Protein AF-A0A3C0HPP2-F1 (afdb_monomer_lite)

Radius of gyration: 11.7 Å; chains: 1; bounding box: 25×21×33 Å

Sequence (71 aa):
MLGPNVTPGEFGAVTRAIADIGANIDRIVRLSRYPVMSYELLVRTSEEQKLRRALLTAAATEPDLDVAIQR

Structure (mmCIF, N/CA/C/O backbone):
data_AF-A0A3C0HPP2-F1
#
_entry.id   AF-A0A3C0HPP2-F1
#
loop_
_atom_site.group_PDB
_atom_site.id
_atom_site.type_symbol
_atom_site.label_atom_id
_atom_site.label_alt_id
_atom_site.label_comp_id
_atom_site.label_asym_id
_atom_site.label_entity_id
_atom_site.label_seq_id
_atom_site.pdbx_PDB_ins_code
_atom_site.Cartn_x
_atom_site.Cartn_y
_atom_site.Cartn_z
_atom_site.occupancy
_atom_site.B_iso_or_equiv
_atom_site.auth_seq_id
_atom_site.auth_comp_id
_atom_site.auth_asym_id
_atom_site.auth_atom_id
_atom_site.pdbx_PDB_model_num
ATOM 1 N N . MET A 1 1 ? 12.379 6.956 -9.613 1.00 46.94 1 MET A N 1
ATOM 2 C CA . MET A 1 1 ? 11.452 6.828 -10.764 1.00 46.94 1 MET A CA 1
ATOM 3 C C . MET A 1 1 ? 10.325 5.930 -10.289 1.00 46.94 1 MET A C 1
ATOM 5 O O . MET A 1 1 ? 10.615 5.060 -9.488 1.00 46.94 1 MET A O 1
ATOM 9 N N . LEU A 1 2 ? 9.080 6.141 -10.720 1.00 59.59 2 LEU A N 1
ATOM 10 C CA . LEU A 1 2 ? 7.992 5.212 -10.391 1.00 59.59 2 LEU A CA 1
ATOM 11 C C . LEU A 1 2 ? 8.251 3.875 -11.090 1.00 59.59 2 LEU A C 1
ATOM 13 O O . LEU A 1 2 ? 8.422 3.866 -12.314 1.00 59.59 2 LEU A O 1
ATOM 17 N N . GLY A 1 3 ? 8.292 2.775 -10.338 1.00 63.16 3 GLY A N 1
ATOM 18 C CA . GLY A 1 3 ? 8.389 1.437 -10.908 1.00 63.16 3 GLY A CA 1
ATOM 19 C C . GLY A 1 3 ? 7.215 1.176 -11.864 1.00 63.16 3 GLY A C 1
ATOM 20 O O . GLY A 1 3 ? 6.086 1.579 -11.581 1.00 63.16 3 GLY A O 1
ATOM 21 N N . PRO A 1 4 ? 7.425 0.513 -13.017 1.00 74.00 4 PRO A N 1
ATOM 22 C CA . PRO A 1 4 ? 6.340 0.234 -13.966 1.00 74.00 4 PRO A CA 1
ATOM 23 C C . PRO A 1 4 ? 5.272 -0.704 -13.378 1.00 74.00 4 PRO A C 1
ATOM 25 O O . PRO A 1 4 ? 4.134 -0.730 -13.851 1.00 74.00 4 PRO A O 1
ATOM 28 N N . ASN A 1 5 ? 5.632 -1.460 -12.338 1.00 83.75 5 ASN A N 1
ATOM 29 C CA . ASN A 1 5 ? 4.795 -2.442 -11.669 1.00 83.75 5 ASN A CA 1
ATOM 30 C C . ASN A 1 5 ? 4.903 -2.294 -10.152 1.00 83.75 5 ASN A C 1
ATOM 32 O O . ASN A 1 5 ? 5.925 -1.844 -9.655 1.00 83.75 5 ASN A O 1
ATOM 36 N N . VAL A 1 6 ? 3.873 -2.763 -9.447 1.00 89.00 6 VAL A N 1
ATOM 37 C CA . VAL A 1 6 ? 3.935 -3.016 -8.004 1.00 89.00 6 VAL A CA 1
ATOM 38 C C . VAL A 1 6 ? 4.102 -4.518 -7.814 1.00 89.00 6 VAL A C 1
ATOM 40 O O . VAL A 1 6 ? 3.218 -5.301 -8.180 1.00 89.00 6 VAL A O 1
ATOM 43 N N . THR A 1 7 ? 5.251 -4.926 -7.297 1.00 91.25 7 THR A N 1
ATOM 44 C CA . THR A 1 7 ? 5.575 -6.316 -6.987 1.00 91.25 7 THR A CA 1
ATOM 45 C C . THR A 1 7 ? 4.795 -6.803 -5.759 1.00 91.25 7 THR A C 1
ATOM 47 O O . THR A 1 7 ? 4.347 -6.004 -4.931 1.00 91.25 7 THR A O 1
ATOM 50 N N . PRO A 1 8 ? 4.644 -8.128 -5.578 1.00 92.81 8 PRO A N 1
ATOM 51 C CA . PRO A 1 8 ? 4.051 -8.673 -4.358 1.00 92.81 8 PRO A CA 1
ATOM 52 C C . PRO A 1 8 ? 4.798 -8.266 -3.079 1.00 92.81 8 PRO A C 1
ATOM 54 O O . PRO A 1 8 ? 4.163 -8.116 -2.038 1.00 92.81 8 PRO A O 1
ATOM 57 N N . GLY A 1 9 ? 6.122 -8.079 -3.156 1.00 92.75 9 GLY A N 1
ATOM 58 C CA . GLY A 1 9 ? 6.951 -7.639 -2.031 1.00 92.75 9 GLY A CA 1
ATOM 59 C C . GLY A 1 9 ? 6.617 -6.214 -1.601 1.00 92.75 9 GLY A C 1
ATOM 60 O O . GLY A 1 9 ? 6.284 -5.995 -0.440 1.00 92.75 9 GLY A O 1
ATOM 61 N N . GLU A 1 10 ? 6.586 -5.280 -2.551 1.00 93.06 10 GLU A N 1
ATOM 62 C CA . GLU A 1 10 ? 6.227 -3.876 -2.302 1.00 93.06 10 GLU A CA 1
ATOM 63 C C . GLU A 1 10 ? 4.793 -3.745 -1.771 1.00 93.06 10 GLU A C 1
ATOM 65 O O . GLU A 1 10 ? 4.539 -3.044 -0.789 1.00 93.06 10 GLU A O 1
ATOM 70 N N . PHE A 1 11 ? 3.841 -4.480 -2.360 1.00 94.44 11 PHE A N 1
ATOM 71 C CA . PHE A 1 11 ? 2.461 -4.503 -1.867 1.00 94.44 11 PHE A CA 1
ATOM 72 C C . PHE A 1 11 ? 2.376 -5.090 -0.445 1.00 94.44 11 PHE A C 1
ATOM 74 O O . PHE A 1 11 ? 1.636 -4.598 0.415 1.00 94.44 11 PHE A O 1
ATOM 81 N N . GLY A 1 12 ? 3.165 -6.132 -0.175 1.00 95.56 12 GLY A N 1
ATOM 82 C CA . GLY A 1 12 ? 3.317 -6.735 1.145 1.00 95.56 12 GLY A CA 1
ATOM 83 C C . GLY A 1 12 ? 3.886 -5.760 2.175 1.00 95.56 12 GLY A C 1
ATOM 84 O O . GLY A 1 12 ? 3.346 -5.665 3.273 1.00 95.56 12 GLY A O 1
ATOM 85 N N . ALA A 1 13 ? 4.913 -4.986 1.820 1.00 94.62 13 ALA A N 1
ATOM 86 C CA . ALA A 1 13 ? 5.524 -3.990 2.698 1.00 94.62 13 ALA A CA 1
ATOM 87 C C . ALA A 1 13 ? 4.514 -2.912 3.127 1.00 94.62 13 ALA A C 1
ATOM 89 O O . ALA A 1 13 ? 4.390 -2.615 4.317 1.00 94.62 13 ALA A O 1
ATOM 90 N N . VAL A 1 14 ? 3.719 -2.394 2.183 1.00 95.31 14 VAL A N 1
ATOM 91 C CA . VAL A 1 14 ? 2.655 -1.413 2.469 1.00 95.31 14 VAL A CA 1
ATOM 92 C C . VAL A 1 14 ? 1.591 -2.000 3.392 1.00 95.31 14 VAL A C 1
ATOM 94 O O . VAL A 1 14 ? 1.257 -1.410 4.420 1.00 95.31 14 VAL A O 1
ATOM 97 N N . THR A 1 15 ? 1.058 -3.174 3.054 1.00 96.69 15 THR A N 1
ATOM 98 C CA . THR A 1 15 ? 0.001 -3.808 3.859 1.00 96.69 15 THR A CA 1
ATOM 99 C C . THR A 1 15 ? 0.496 -4.221 5.244 1.00 96.69 15 THR A C 1
ATOM 101 O O . THR A 1 15 ? -0.250 -4.099 6.218 1.00 96.69 15 THR A O 1
ATOM 104 N N . ARG A 1 16 ? 1.769 -4.615 5.371 1.00 96.62 16 ARG A N 1
ATOM 105 C CA . ARG A 1 16 ? 2.417 -4.883 6.657 1.00 96.62 16 ARG A CA 1
ATOM 106 C C . ARG A 1 16 ? 2.538 -3.620 7.505 1.00 96.62 16 ARG A C 1
ATOM 108 O O . ARG A 1 16 ? 2.139 -3.652 8.664 1.00 96.62 16 ARG A O 1
ATOM 115 N N . ALA A 1 17 ? 3.000 -2.512 6.928 1.00 95.88 17 ALA A N 1
ATOM 116 C CA . ALA A 1 17 ? 3.108 -1.232 7.628 1.00 95.88 17 ALA A CA 1
ATOM 117 C C . ALA A 1 17 ? 1.747 -0.729 8.148 1.00 95.88 17 ALA A C 1
ATOM 119 O O . ALA A 1 17 ? 1.663 -0.185 9.249 1.00 95.88 17 ALA A O 1
ATOM 120 N N . ILE A 1 18 ? 0.668 -0.952 7.386 1.00 96.50 18 ILE A N 1
ATOM 121 C CA . ILE A 1 18 ? -0.710 -0.672 7.821 1.00 96.50 18 ILE A CA 1
ATOM 122 C C . ILE A 1 18 ? -1.103 -1.578 9.000 1.00 96.50 18 ILE A C 1
ATOM 124 O O . ILE A 1 18 ? -1.645 -1.096 9.996 1.00 96.50 18 ILE A O 1
ATOM 128 N N . ALA A 1 19 ? -0.818 -2.879 8.913 1.00 96.56 19 ALA A N 1
ATOM 129 C CA . ALA A 1 19 ? -1.168 -3.843 9.954 1.00 96.56 19 ALA A CA 1
ATOM 130 C C . ALA A 1 19 ? -0.400 -3.612 11.270 1.00 96.56 19 ALA A C 1
ATOM 132 O O . ALA A 1 19 ? -0.987 -3.731 12.344 1.00 96.56 19 ALA A O 1
ATOM 133 N N . ASP A 1 20 ? 0.879 -3.231 11.206 1.00 96.12 20 ASP A N 1
ATOM 134 C CA . ASP A 1 20 ? 1.731 -3.016 12.386 1.00 96.12 20 ASP A CA 1
ATOM 135 C C . ASP A 1 20 ? 1.256 -1.854 13.276 1.00 96.12 20 ASP A C 1
ATOM 137 O O . ASP A 1 20 ? 1.558 -1.823 14.470 1.00 96.12 20 ASP A O 1
ATOM 141 N N . ILE A 1 21 ? 0.467 -0.920 12.734 1.00 95.56 21 ILE A N 1
ATOM 142 C CA . ILE A 1 21 ? -0.165 0.154 13.516 1.00 95.56 21 ILE A CA 1
ATOM 143 C C . ILE A 1 21 ? -1.603 -0.169 13.958 1.00 95.56 21 ILE A C 1
ATOM 145 O O . ILE A 1 21 ? -2.267 0.688 14.540 1.00 95.56 21 ILE A O 1
ATOM 149 N N . GLY A 1 22 ? -2.105 -1.372 13.657 1.00 95.50 22 GLY A N 1
ATOM 150 C CA . GLY A 1 22 ? -3.471 -1.797 13.971 1.00 95.50 22 GLY A CA 1
ATOM 151 C C . GLY A 1 22 ? -4.558 -1.152 13.104 1.00 95.50 22 GLY A C 1
ATOM 152 O O . GLY A 1 22 ? -5.718 -1.123 13.513 1.00 95.50 22 GLY A O 1
ATOM 153 N N . ALA A 1 23 ? -4.210 -0.609 11.934 1.00 96.69 23 ALA A N 1
ATOM 154 C CA . ALA A 1 23 ? -5.187 -0.056 11.000 1.00 96.69 23 ALA A CA 1
ATOM 155 C C . ALA A 1 23 ? -5.833 -1.157 10.144 1.00 96.69 23 ALA A C 1
ATOM 157 O O . ALA A 1 23 ? -5.233 -2.201 9.891 1.00 96.69 23 ALA A O 1
ATOM 158 N N . ASN A 1 24 ? -7.055 -0.904 9.668 1.00 96.69 24 ASN A N 1
ATOM 159 C CA . ASN A 1 24 ? -7.788 -1.828 8.803 1.00 96.69 24 ASN A CA 1
ATOM 160 C C . ASN A 1 24 ? -7.816 -1.329 7.357 1.00 96.69 24 ASN A C 1
ATOM 162 O O . ASN A 1 24 ? -8.013 -0.139 7.121 1.00 96.69 24 ASN A O 1
ATOM 166 N N . ILE A 1 25 ? -7.682 -2.235 6.389 1.00 97.62 25 ILE A N 1
ATOM 167 C CA . ILE A 1 25 ? -7.899 -1.924 4.972 1.00 97.62 25 ILE A CA 1
ATOM 168 C C . ILE A 1 25 ? -9.341 -2.293 4.635 1.00 97.62 25 ILE A C 1
ATOM 170 O O . ILE A 1 25 ? -9.700 -3.467 4.583 1.00 97.62 25 ILE A O 1
ATOM 174 N N . ASP A 1 26 ? -10.172 -1.288 4.396 1.00 97.38 26 ASP A N 1
ATOM 175 C CA . ASP A 1 26 ? -11.584 -1.475 4.068 1.00 97.38 26 ASP A CA 1
ATOM 176 C C . ASP A 1 26 ? -11.789 -1.819 2.589 1.00 97.38 26 ASP A C 1
ATOM 178 O O . ASP A 1 26 ? -12.784 -2.445 2.217 1.00 97.38 26 ASP A O 1
ATOM 182 N N . ARG A 1 27 ? -10.869 -1.378 1.722 1.00 97.56 27 ARG A N 1
ATOM 183 C CA . ARG A 1 27 ? -10.946 -1.612 0.279 1.00 97.56 2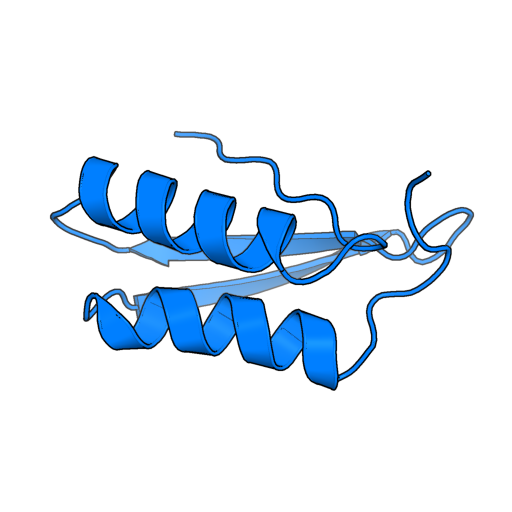7 ARG A CA 1
ATOM 184 C C . ARG A 1 27 ? -9.579 -1.529 -0.382 1.00 97.56 27 ARG A C 1
ATOM 186 O O . ARG A 1 27 ? -8.756 -0.704 -0.003 1.00 97.56 27 ARG A O 1
ATOM 193 N N . ILE A 1 28 ? -9.403 -2.332 -1.428 1.00 96.94 28 ILE A N 1
ATOM 194 C CA . ILE A 1 28 ? -8.282 -2.262 -2.365 1.00 96.94 28 ILE A CA 1
ATOM 195 C C . ILE A 1 28 ? -8.860 -2.139 -3.778 1.00 96.94 28 ILE A C 1
ATOM 197 O O . ILE A 1 28 ? -9.690 -2.959 -4.176 1.00 96.94 28 ILE A O 1
ATOM 201 N N . VAL A 1 29 ? -8.436 -1.131 -4.538 1.00 96.31 29 VAL A N 1
ATOM 202 C CA . VAL A 1 29 ? -8.843 -0.913 -5.936 1.00 96.31 29 VAL A CA 1
ATOM 203 C C . VAL A 1 29 ? -7.605 -0.727 -6.798 1.00 96.31 29 VAL A C 1
ATOM 205 O O . VAL A 1 29 ? -6.691 -0.008 -6.418 1.00 96.31 29 VAL A O 1
ATOM 208 N N . ARG A 1 30 ? -7.565 -1.336 -7.986 1.00 94.31 30 ARG A N 1
ATOM 209 C CA . ARG A 1 30 ? -6.544 -1.016 -8.992 1.00 94.31 30 ARG A CA 1
ATOM 210 C C . ARG A 1 30 ? -7.035 0.143 -9.855 1.00 94.31 30 ARG A C 1
ATOM 212 O O . ARG A 1 30 ? -8.033 -0.017 -10.554 1.00 94.31 30 ARG A O 1
ATOM 219 N N . LEU A 1 31 ? -6.330 1.270 -9.824 1.00 92.56 31 LEU A N 1
ATOM 220 C CA . LEU A 1 31 ? -6.693 2.484 -10.561 1.00 92.56 31 LEU A CA 1
ATOM 221 C C . LEU A 1 31 ? -6.161 2.466 -11.997 1.00 92.56 31 LEU A C 1
ATOM 223 O O . LEU A 1 31 ? -6.871 2.847 -12.925 1.00 92.56 31 LEU 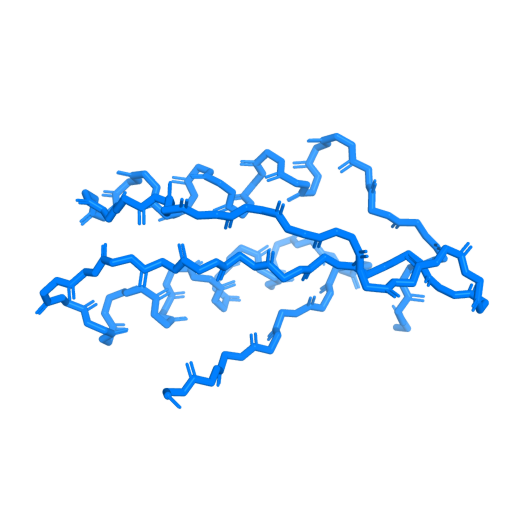A O 1
ATOM 227 N N . SER A 1 32 ?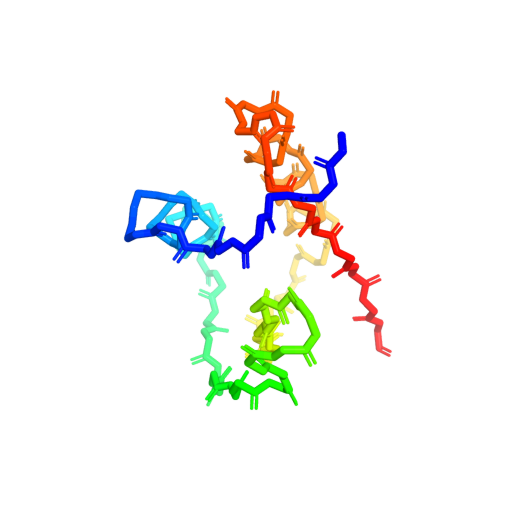 -4.929 1.993 -12.195 1.00 90.25 32 SER A N 1
ATOM 228 C CA . SER A 1 32 ? -4.315 1.891 -13.518 1.00 90.25 32 SER A CA 1
ATOM 229 C C . SER A 1 32 ? -3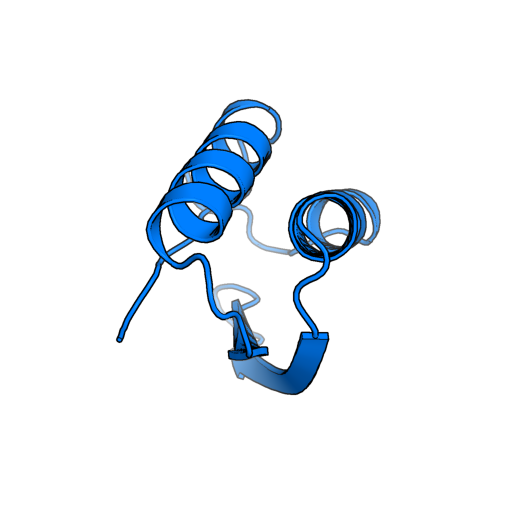.514 0.606 -13.685 1.00 90.25 32 SER A C 1
ATOM 231 O O . SER A 1 32 ? -3.056 -0.006 -12.718 1.00 90.25 32 SER A O 1
ATOM 233 N N . ARG A 1 33 ? -3.371 0.193 -14.948 1.00 86.44 33 ARG A N 1
ATOM 234 C CA . ARG A 1 33 ? -2.490 -0.899 -15.382 1.00 86.44 33 ARG A CA 1
ATOM 235 C C . ARG A 1 33 ? -1.485 -0.496 -16.464 1.00 86.44 33 ARG A C 1
ATOM 237 O O . ARG A 1 33 ? -0.710 -1.332 -16.908 1.00 86.44 33 ARG A O 1
ATOM 244 N N . TYR A 1 34 ? -1.577 0.736 -16.963 1.00 81.19 34 TYR A N 1
ATOM 245 C CA . TYR A 1 34 ? -0.719 1.270 -18.018 1.00 81.19 34 TYR A CA 1
ATOM 246 C C . TYR A 1 34 ? -0.817 2.806 -18.027 1.00 81.19 34 TYR A C 1
ATOM 248 O O . TYR A 1 34 ? -1.929 3.328 -17.927 1.00 81.19 34 TYR A O 1
ATOM 256 N N . PRO A 1 35 ? 0.296 3.547 -18.168 1.00 83.88 35 PRO A N 1
ATOM 257 C CA . PRO A 1 35 ? 1.673 3.059 -18.318 1.00 83.88 35 PRO A CA 1
ATOM 258 C C . PRO A 1 35 ? 2.301 2.546 -17.012 1.00 83.88 35 PRO A C 1
ATOM 260 O O . PRO A 1 35 ? 3.356 1.926 -17.058 1.00 83.88 35 PRO A O 1
ATOM 263 N N . VAL A 1 36 ? 1.647 2.777 -15.869 1.00 87.44 36 VAL A N 1
ATOM 264 C CA . VAL A 1 36 ? 2.108 2.382 -14.531 1.00 87.44 36 VAL A CA 1
ATOM 265 C C . VAL A 1 36 ? 0.977 1.666 -13.794 1.00 87.44 36 VAL A C 1
ATOM 267 O O . VAL A 1 36 ? -0.193 2.038 -13.930 1.00 87.44 36 VAL A O 1
ATOM 270 N N . MET A 1 37 ? 1.319 0.638 -13.020 1.00 90.38 37 MET A N 1
ATOM 271 C CA . MET A 1 37 ? 0.393 -0.022 -12.100 1.00 90.38 37 MET A CA 1
ATOM 272 C C . MET A 1 37 ? 0.143 0.860 -10.874 1.00 90.38 37 MET A C 1
ATOM 274 O O . MET A 1 37 ? 1.086 1.234 -10.185 1.00 90.38 37 MET A O 1
ATOM 278 N N . SER A 1 38 ? -1.118 1.152 -10.559 1.00 91.94 38 SER A N 1
ATOM 279 C CA . SER A 1 38 ? -1.464 1.917 -9.355 1.00 91.94 38 SER A CA 1
ATOM 280 C C . SER A 1 38 ? -2.646 1.316 -8.610 1.00 91.94 38 SER A C 1
ATOM 282 O O . SER A 1 38 ? -3.598 0.807 -9.212 1.00 91.94 38 SER A O 1
ATOM 284 N N . TYR A 1 39 ? -2.574 1.386 -7.283 1.00 94.50 39 TYR A N 1
ATOM 285 C CA . TYR A 1 39 ? -3.585 0.870 -6.372 1.00 94.50 39 TYR A CA 1
ATOM 286 C C . TYR A 1 39 ? -4.001 1.945 -5.375 1.00 94.50 39 TYR A C 1
ATOM 288 O O . TYR A 1 39 ? -3.178 2.726 -4.908 1.00 94.50 39 TYR A O 1
ATOM 296 N N . GLU A 1 40 ? -5.281 1.946 -5.035 1.00 95.50 40 GLU A N 1
ATOM 297 C CA . GLU A 1 40 ? -5.862 2.734 -3.960 1.00 95.50 40 GLU A CA 1
ATOM 298 C C . GLU A 1 40 ? -6.252 1.798 -2.821 1.00 95.50 40 GLU A C 1
ATOM 300 O O . GLU A 1 40 ? -6.926 0.783 -3.033 1.00 95.50 40 GLU A O 1
ATOM 305 N N . LEU A 1 41 ? -5.813 2.141 -1.612 1.00 96.94 41 LEU A N 1
ATOM 306 C CA . LEU A 1 41 ? -6.165 1.441 -0.387 1.00 96.94 41 LEU A CA 1
ATOM 307 C C . LEU A 1 41 ? -6.975 2.396 0.487 1.00 96.94 41 LEU A C 1
ATOM 309 O O . LEU A 1 41 ? -6.463 3.422 0.931 1.00 96.94 41 LEU A O 1
ATOM 313 N N . LEU A 1 42 ? -8.227 2.038 0.766 1.00 97.12 42 LEU A N 1
ATOM 314 C CA . LEU A 1 42 ? -9.034 2.752 1.748 1.00 97.12 42 LEU A CA 1
ATOM 315 C C . LEU A 1 42 ? -8.700 2.200 3.130 1.00 97.12 42 LEU A C 1
ATOM 317 O O . LEU A 1 42 ? -9.017 1.047 3.427 1.00 97.12 42 LEU A O 1
ATOM 321 N N . VAL A 1 43 ? -8.052 3.013 3.959 1.00 96.88 43 VAL A N 1
ATOM 322 C CA . VAL A 1 43 ? -7.552 2.596 5.272 1.00 96.88 43 VAL A CA 1
ATOM 323 C C . VAL A 1 43 ? -8.307 3.314 6.380 1.00 96.88 43 VAL A C 1
ATOM 325 O O . VAL A 1 43 ? -8.421 4.538 6.385 1.00 96.88 43 VAL A O 1
ATOM 328 N N . ARG A 1 44 ? -8.778 2.546 7.360 1.00 96.31 44 ARG A N 1
ATOM 329 C CA . ARG A 1 44 ? -9.415 3.039 8.577 1.00 96.31 44 ARG A CA 1
ATOM 330 C C . ARG A 1 44 ? -8.435 2.966 9.737 1.00 96.31 44 ARG A C 1
ATOM 332 O O . ARG A 1 44 ? -7.898 1.904 10.045 1.00 96.31 44 ARG A O 1
ATOM 339 N N . THR A 1 45 ? -8.231 4.092 10.408 1.00 95.12 45 THR A N 1
ATOM 340 C CA . THR A 1 45 ? -7.352 4.193 11.576 1.00 95.12 45 THR A CA 1
ATOM 341 C C . THR A 1 45 ? -7.813 5.311 12.506 1.00 95.12 45 THR A C 1
ATOM 343 O O . THR A 1 45 ? -8.379 6.301 12.050 1.00 95.12 45 THR A O 1
ATOM 346 N N . SER A 1 46 ? -7.551 5.170 13.805 1.00 94.50 46 SER A N 1
ATOM 347 C CA . SER A 1 46 ? -7.671 6.259 14.786 1.00 94.50 46 SER A CA 1
ATOM 348 C C . SER A 1 46 ? -6.380 7.081 14.921 1.00 94.50 46 SER A C 1
ATOM 350 O O . SER A 1 46 ? -6.339 8.047 15.675 1.00 94.50 46 SER A O 1
ATOM 352 N N . GLU A 1 47 ? -5.311 6.688 14.222 1.00 93.81 47 GLU A N 1
ATOM 353 C CA . GLU A 1 47 ? -3.937 7.162 14.416 1.00 93.81 47 GLU A CA 1
ATOM 354 C C . GLU A 1 47 ? -3.300 7.584 13.076 1.00 93.81 47 GLU A C 1
ATOM 356 O O . GLU A 1 47 ? -2.280 7.040 12.642 1.00 93.81 47 GLU A O 1
ATOM 361 N N . GLU A 1 48 ? -3.898 8.570 12.394 1.00 93.19 48 GLU A N 1
ATOM 362 C CA . GLU A 1 48 ? -3.501 9.003 11.038 1.00 93.19 48 GLU A CA 1
ATOM 363 C C . GLU A 1 48 ? -2.005 9.350 10.930 1.00 93.19 48 GLU A C 1
ATOM 365 O O . GLU A 1 48 ? -1.332 8.983 9.968 1.00 93.19 48 GLU A O 1
ATOM 370 N N . GLN A 1 49 ? -1.439 10.000 11.951 1.00 94.56 49 GLN A N 1
ATOM 371 C CA . GLN A 1 49 ? -0.019 10.364 11.948 1.00 94.56 49 GLN A CA 1
ATOM 372 C C . GLN A 1 49 ? 0.909 9.149 12.079 1.00 94.56 49 GLN A C 1
ATOM 374 O O . GLN A 1 49 ? 2.008 9.154 11.523 1.00 94.56 49 GLN A O 1
ATOM 379 N N . LYS A 1 50 ? 0.493 8.089 12.791 1.00 95.44 50 LYS A N 1
ATOM 380 C CA . LYS A 1 50 ? 1.252 6.826 12.832 1.00 95.44 50 LYS A CA 1
ATOM 381 C C . LYS A 1 50 ? 1.195 6.136 11.475 1.00 95.44 50 LYS A C 1
ATOM 383 O O . LYS A 1 50 ? 2.246 5.726 10.991 1.00 95.44 50 LYS A O 1
ATOM 388 N N . LEU A 1 51 ? 0.018 6.103 10.844 1.00 95.00 51 LEU A N 1
ATOM 389 C CA . LEU A 1 51 ? -0.158 5.539 9.504 1.00 95.00 51 LEU A CA 1
ATOM 390 C C . LEU A 1 51 ? 0.735 6.251 8.489 1.00 95.00 51 LEU A C 1
ATOM 392 O O . LEU A 1 51 ? 1.492 5.606 7.770 1.00 95.00 51 LEU A O 1
ATOM 396 N N . ARG A 1 52 ? 0.709 7.589 8.487 1.00 94.81 52 ARG A N 1
ATOM 397 C CA . ARG A 1 52 ? 1.529 8.404 7.589 1.00 94.81 52 ARG A CA 1
ATOM 398 C C . ARG A 1 52 ? 3.012 8.096 7.726 1.00 94.81 52 ARG A C 1
ATOM 400 O O . ARG A 1 52 ? 3.678 7.879 6.722 1.00 94.81 52 ARG A O 1
ATOM 407 N N . ARG A 1 53 ? 3.530 8.052 8.955 1.00 95.62 53 ARG A N 1
ATOM 408 C CA . ARG A 1 53 ? 4.944 7.728 9.193 1.00 95.62 53 ARG A CA 1
ATOM 409 C C . ARG A 1 53 ? 5.291 6.312 8.741 1.00 95.62 53 ARG A C 1
ATOM 411 O O . ARG A 1 53 ? 6.286 6.153 8.051 1.00 95.62 53 ARG A O 1
ATOM 418 N N . ALA A 1 54 ? 4.468 5.321 9.084 1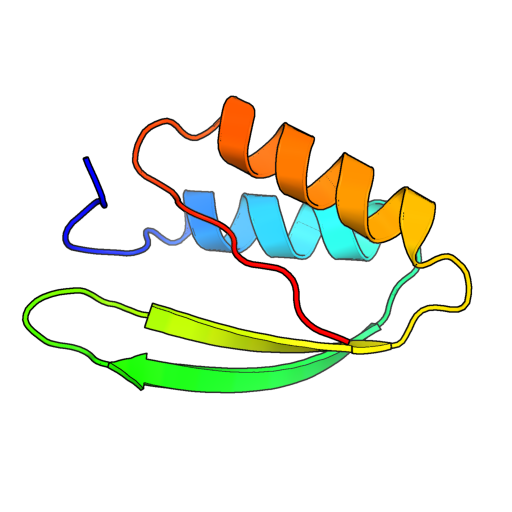.00 94.94 54 ALA A N 1
ATOM 419 C CA . ALA A 1 54 ? 4.712 3.927 8.717 1.00 94.94 54 ALA A CA 1
ATOM 420 C C . ALA A 1 54 ? 4.770 3.738 7.192 1.00 94.94 54 ALA A C 1
ATOM 422 O O . ALA A 1 54 ? 5.692 3.107 6.681 1.00 94.94 54 ALA A O 1
ATOM 423 N N . LEU A 1 55 ? 3.835 4.353 6.464 1.00 94.19 55 LEU A N 1
ATOM 424 C CA . LEU A 1 55 ? 3.795 4.314 5.003 1.00 94.19 55 LEU A CA 1
ATOM 425 C C . LEU A 1 55 ? 4.986 5.032 4.355 1.00 94.19 55 LEU A C 1
ATOM 427 O O . LEU A 1 55 ? 5.562 4.512 3.405 1.00 94.19 55 LEU A O 1
ATOM 431 N N . LEU A 1 56 ? 5.395 6.190 4.884 1.00 93.81 56 LEU A N 1
ATOM 432 C CA . LEU A 1 56 ? 6.589 6.893 4.401 1.00 93.81 56 LEU A CA 1
ATOM 433 C C . LEU A 1 56 ? 7.869 6.083 4.644 1.00 93.81 56 LEU A C 1
ATOM 435 O O . LEU A 1 56 ? 8.750 6.068 3.791 1.00 93.81 56 LEU A O 1
ATOM 439 N N . THR A 1 57 ? 7.975 5.392 5.782 1.00 93.81 57 THR A N 1
ATOM 440 C CA . THR A 1 57 ? 9.101 4.491 6.055 1.00 93.81 57 THR A CA 1
ATOM 441 C C . THR A 1 57 ? 9.122 3.314 5.082 1.00 93.81 57 THR A C 1
ATOM 443 O O . THR A 1 57 ? 10.185 3.019 4.548 1.00 93.81 57 THR A O 1
ATOM 446 N N . ALA A 1 58 ? 7.971 2.693 4.802 1.00 91.69 58 ALA A N 1
ATOM 447 C CA . ALA A 1 58 ? 7.876 1.599 3.832 1.00 91.69 58 ALA A CA 1
ATOM 448 C C . ALA A 1 58 ? 8.260 2.043 2.407 1.00 91.69 58 ALA A C 1
ATOM 450 O O . ALA A 1 58 ? 8.985 1.336 1.716 1.00 91.69 58 ALA A O 1
ATOM 451 N N . ALA A 1 59 ? 7.840 3.240 1.985 1.00 90.50 59 ALA A N 1
ATOM 452 C CA . ALA A 1 59 ? 8.247 3.808 0.698 1.00 90.50 59 ALA A CA 1
ATOM 453 C C . ALA A 1 59 ? 9.752 4.130 0.655 1.00 90.50 59 ALA A C 1
ATOM 455 O O . ALA A 1 59 ? 10.409 3.924 -0.356 1.00 90.50 59 ALA A O 1
ATOM 456 N N . ALA A 1 60 ? 10.337 4.593 1.764 1.00 90.44 60 ALA A N 1
ATOM 457 C CA . ALA A 1 60 ? 11.772 4.870 1.832 1.00 90.44 60 ALA A CA 1
ATOM 458 C C . ALA A 1 60 ? 12.641 3.601 1.746 1.00 90.44 60 ALA A C 1
ATOM 460 O O . ALA A 1 60 ? 13.794 3.683 1.322 1.00 90.44 60 ALA A O 1
ATOM 461 N N . THR A 1 61 ? 12.115 2.444 2.160 1.00 89.81 61 THR A N 1
ATOM 462 C CA . THR A 1 61 ? 12.808 1.151 2.047 1.00 89.81 61 THR A CA 1
ATOM 463 C C . THR A 1 61 ? 12.666 0.500 0.672 1.00 89.81 61 THR A C 1
ATOM 465 O O . THR A 1 61 ? 13.499 -0.331 0.325 1.00 89.81 61 THR A O 1
ATOM 468 N N . GLU A 1 62 ? 11.659 0.894 -0.109 1.00 86.62 62 GLU A N 1
ATOM 469 C CA . GLU A 1 62 ? 11.332 0.326 -1.421 1.00 86.62 62 GLU A CA 1
ATOM 470 C C . GLU A 1 62 ? 11.516 1.403 -2.514 1.00 86.62 62 GLU A C 1
ATOM 472 O O . GLU A 1 62 ? 10.587 2.154 -2.804 1.00 86.62 62 GLU A O 1
ATOM 477 N N . PRO A 1 63 ? 12.710 1.533 -3.123 1.00 81.75 63 PRO A N 1
ATOM 478 C CA . PRO A 1 63 ? 13.073 2.690 -3.955 1.00 81.75 63 PRO A CA 1
ATOM 479 C C . PRO A 1 63 ? 12.247 2.867 -5.241 1.00 81.75 63 PRO A C 1
ATOM 481 O O . PRO A 1 63 ? 12.244 3.962 -5.810 1.00 81.75 63 PRO A O 1
ATOM 484 N N . ASP A 1 64 ? 11.561 1.817 -5.695 1.00 85.69 64 ASP A N 1
ATOM 485 C CA . ASP A 1 64 ? 10.710 1.825 -6.891 1.00 85.69 64 ASP A CA 1
ATOM 486 C C . ASP A 1 64 ? 9.213 2.024 -6.568 1.00 85.69 64 ASP A C 1
ATOM 488 O O . ASP A 1 64 ? 8.396 2.207 -7.481 1.00 85.69 64 ASP A O 1
ATOM 492 N N . LEU A 1 65 ? 8.854 2.068 -5.280 1.00 87.12 65 LEU A N 1
ATOM 493 C CA . LEU A 1 65 ? 7.495 2.264 -4.788 1.00 87.12 65 LEU A CA 1
ATOM 494 C C . LEU A 1 65 ? 7.253 3.728 -4.395 1.00 87.12 65 LEU A C 1
ATOM 496 O O . LEU A 1 65 ? 7.983 4.318 -3.604 1.00 87.12 65 LEU A O 1
ATOM 500 N N . ASP A 1 66 ? 6.146 4.291 -4.872 1.00 89.69 66 ASP A N 1
ATOM 501 C CA . ASP A 1 66 ? 5.655 5.600 -4.435 1.00 89.69 66 ASP A CA 1
ATOM 502 C C . ASP A 1 66 ? 4.335 5.447 -3.689 1.00 89.69 66 ASP A C 1
ATOM 504 O O . ASP A 1 66 ? 3.474 4.640 -4.055 1.00 89.69 66 ASP A O 1
ATOM 508 N N . VAL A 1 67 ? 4.195 6.222 -2.616 1.00 91.06 67 VAL A N 1
ATOM 509 C CA . VAL A 1 67 ? 3.025 6.199 -1.748 1.00 91.06 67 VAL A CA 1
ATOM 510 C C . VAL A 1 67 ? 2.536 7.624 -1.530 1.00 91.06 67 VAL A C 1
ATOM 512 O O . VAL A 1 67 ? 3.162 8.423 -0.832 1.00 91.06 67 VAL A O 1
ATOM 515 N N . ALA A 1 68 ? 1.352 7.912 -2.065 1.00 91.44 68 ALA A N 1
ATOM 516 C CA . ALA A 1 68 ? 0.610 9.132 -1.785 1.00 91.44 68 ALA A CA 1
ATOM 517 C C . ALA A 1 68 ? -0.471 8.876 -0.726 1.00 91.44 68 ALA A C 1
ATOM 519 O O . ALA A 1 68 ? -1.125 7.834 -0.722 1.00 91.44 68 ALA A O 1
ATOM 520 N N . ILE A 1 69 ? -0.674 9.842 0.173 1.00 90.88 69 ILE A N 1
ATOM 521 C CA . ILE A 1 69 ? -1.628 9.732 1.284 1.00 90.88 69 ILE A CA 1
ATOM 522 C C . ILE A 1 69 ? -2.581 10.922 1.247 1.00 90.88 69 ILE A C 1
ATOM 524 O O . ILE A 1 69 ? -2.145 12.070 1.381 1.00 90.88 69 ILE A O 1
ATOM 528 N N . GLN A 1 70 ? -3.875 10.631 1.134 1.00 88.81 70 GLN A N 1
ATOM 529 C CA . GLN A 1 70 ? -4.963 11.606 1.110 1.00 88.81 70 GLN A CA 1
ATOM 530 C C . GLN A 1 70 ? -5.951 11.356 2.262 1.00 88.81 70 GLN A C 1
ATOM 532 O O . GLN A 1 70 ? -6.096 10.223 2.716 1.00 88.81 70 GLN A O 1
ATOM 537 N N . ARG A 1 71 ? -6.587 12.436 2.734 1.00 82.12 71 ARG A N 1
ATOM 538 C CA . ARG A 1 71 ? -7.646 12.438 3.755 1.00 82.12 71 ARG A CA 1
ATOM 539 C C . ARG A 1 71 ? -9.034 12.467 3.125 1.00 82.12 71 ARG A C 1
ATOM 541 O O . ARG A 1 71 ? -9.166 13.152 2.081 1.00 82.12 71 ARG A O 1
#

Foldseek 3Di:
DAAQEQDPVLVVQL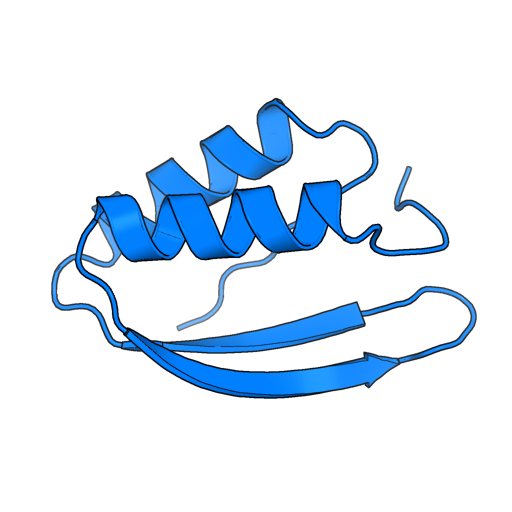VVLCVVQVKDFPDKDFPDNPPHTDIDTDIDDPCVVSNVVSNVVSCVVPVNDDDDDDD

Secondary structure (DSSP, 8-state):
---SS--HHHHHHHHHHHHHTT-EEEEEEEEEESSSEEEEEEEE-S-HHHHHHHHHHHHHH-TT-------

pLDDT: mean 90.94, std 8.69, range [46.94, 97.62]